Protein AF-A0A2G9UCJ5-F1 (afdb_monomer_lite)

InterPro domains:
  IPR029021 Protein-tyrosine phosphatase-like [G3DSA:3.90.19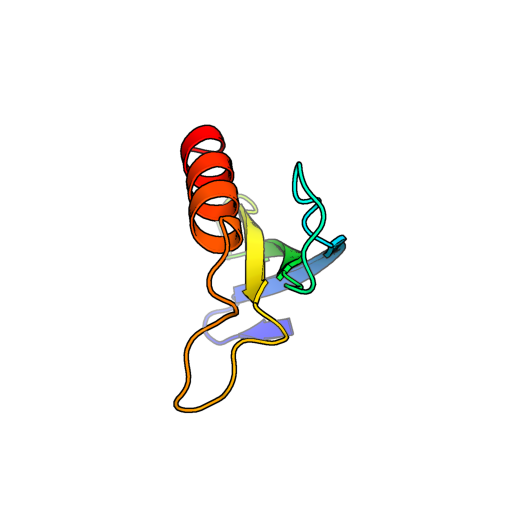0.10] (3-75)
  IPR029021 Protein-tyrosine phosphatase-l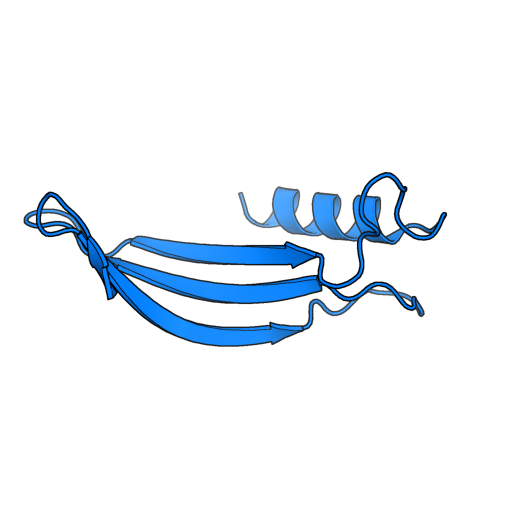ike [S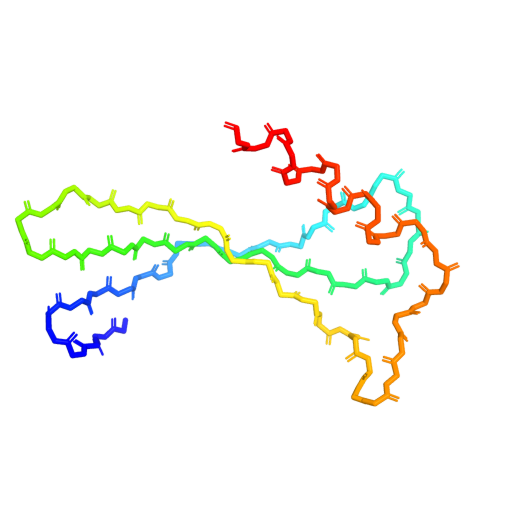SF52799] (19-65)

pLDDT: mean 94.03, std 6.21, range [56.34, 98.44]

Organism: Teladorsagia circumcincta (NCBI:txid45464)

Structure (mmCIF, N/CA/C/O backbone):
data_AF-A0A2G9UCJ5-F1
#
_entry.id   AF-A0A2G9UCJ5-F1
#
loop_
_atom_site.group_PDB
_atom_site.id
_atom_site.type_symbol
_atom_site.label_atom_id
_atom_site.label_alt_id
_atom_site.label_comp_id
_atom_site.label_asym_id
_atom_site.label_entity_id
_atom_site.label_seq_id
_atom_site.pdbx_PDB_ins_code
_atom_site.Cartn_x
_atom_site.Cartn_y
_atom_site.Cartn_z
_atom_site.occupancy
_atom_site.B_iso_or_equiv
_atom_site.auth_seq_id
_atom_site.auth_comp_id
_atom_site.auth_asym_id
_atom_site.auth_atom_id
_atom_site.pdbx_PDB_model_num
ATOM 1 N N . MET A 1 1 ? -17.353 4.590 6.196 1.00 82.50 1 MET A N 1
ATOM 2 C CA . MET A 1 1 ? -18.237 3.655 5.472 1.00 82.50 1 MET A CA 1
ATOM 3 C C . MET A 1 1 ? -18.706 2.606 6.463 1.00 82.50 1 MET A C 1
ATOM 5 O O . MET A 1 1 ? -17.880 2.151 7.245 1.00 82.50 1 MET A O 1
ATOM 9 N N . ALA A 1 2 ? -20.002 2.303 6.490 1.00 89.50 2 ALA A N 1
ATOM 10 C CA . ALA A 1 2 ? -20.566 1.261 7.346 1.00 89.50 2 ALA A CA 1
ATOM 11 C C . ALA A 1 2 ? -20.773 -0.013 6.518 1.00 89.50 2 ALA A C 1
ATOM 13 O O . ALA A 1 2 ? -21.211 0.073 5.370 1.00 89.50 2 ALA A O 1
ATOM 14 N N . PHE A 1 3 ? -20.437 -1.157 7.099 1.00 90.88 3 PHE A N 1
ATOM 15 C CA . PHE A 1 3 ? -20.579 -2.485 6.514 1.00 90.88 3 PHE A CA 1
ATOM 16 C C . PHE A 1 3 ? -21.487 -3.345 7.400 1.00 90.88 3 PHE A C 1
ATOM 18 O O . PHE A 1 3 ? -21.831 -2.963 8.520 1.00 90.88 3 PHE A O 1
ATOM 25 N N . GLU A 1 4 ? -21.890 -4.504 6.885 1.00 90.69 4 GLU A N 1
ATOM 26 C CA . GLU A 1 4 ? -22.699 -5.473 7.625 1.00 90.69 4 GLU A CA 1
ATOM 27 C C . GLU A 1 4 ? -22.033 -5.864 8.960 1.00 90.69 4 GLU A C 1
ATOM 29 O O . GLU A 1 4 ? -20.808 -5.971 9.045 1.00 90.69 4 GLU A O 1
ATOM 34 N N . GLY A 1 5 ? -22.840 -6.051 10.011 1.00 88.06 5 GLY A N 1
ATOM 35 C CA . GLY A 1 5 ? -22.348 -6.391 11.351 1.00 88.06 5 GLY A CA 1
ATOM 36 C C . GLY A 1 5 ? -21.777 -5.214 12.153 1.00 88.06 5 GLY A C 1
ATOM 37 O O . GLY A 1 5 ? -20.893 -5.426 12.980 1.00 88.06 5 GLY A O 1
ATOM 38 N N . ASP A 1 6 ? -22.254 -3.987 11.906 1.00 92.88 6 ASP A N 1
ATOM 39 C CA . ASP A 1 6 ? -21.817 -2.758 12.593 1.00 92.88 6 ASP A CA 1
ATOM 40 C C . ASP A 1 6 ? -20.305 -2.494 12.488 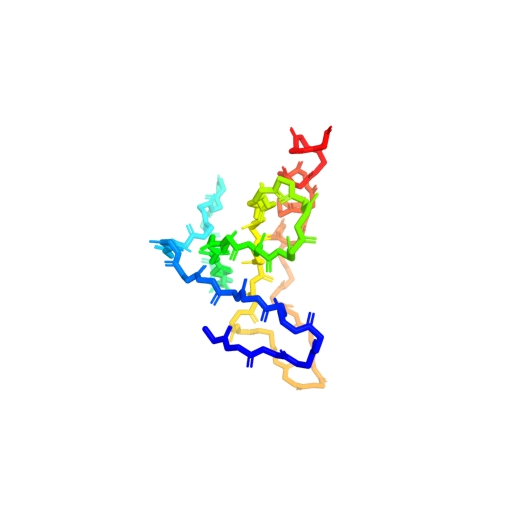1.00 92.88 6 ASP A C 1
ATOM 42 O O . ASP A 1 6 ? -19.683 -1.912 13.379 1.00 92.88 6 ASP A O 1
ATOM 46 N N . VAL A 1 7 ? -19.697 -2.907 11.375 1.00 95.94 7 VAL A N 1
ATOM 47 C CA . VAL A 1 7 ? -18.289 -2.628 11.088 1.00 95.94 7 VAL A CA 1
ATOM 48 C C . VAL A 1 7 ? -18.184 -1.258 10.427 1.00 95.94 7 VAL A C 1
ATOM 50 O O . VAL A 1 7 ? -18.747 -1.015 9.357 1.00 95.94 7 VAL A O 1
ATOM 53 N N . TYR A 1 8 ? -17.421 -0.355 11.036 1.00 96.94 8 TYR A N 1
ATOM 54 C CA . TYR A 1 8 ? -17.183 0.986 10.508 1.00 96.94 8 TYR A CA 1
ATOM 55 C C . TYR A 1 8 ? -15.733 1.124 10.069 1.00 96.94 8 TYR A C 1
ATOM 57 O O . TYR A 1 8 ? -14.819 0.882 10.849 1.00 96.94 8 TYR A O 1
ATOM 65 N N . VAL A 1 9 ? -15.524 1.570 8.832 1.00 97.00 9 VAL A N 1
ATOM 66 C CA . VAL A 1 9 ? -14.195 1.916 8.316 1.00 97.00 9 VAL A CA 1
ATOM 67 C C . VAL A 1 9 ? -14.127 3.418 8.091 1.00 97.00 9 VAL A C 1
ATOM 69 O O . VAL A 1 9 ? -14.946 3.975 7.346 1.00 97.00 9 VAL A O 1
ATOM 72 N N . SER A 1 10 ? -13.162 4.086 8.713 1.00 97.25 10 SER A N 1
ATOM 73 C CA . SER A 1 10 ? -12.898 5.509 8.514 1.00 97.25 10 SER A CA 1
ATOM 74 C C . SER A 1 10 ? -11.545 5.728 7.843 1.00 97.25 10 SER A C 1
ATOM 76 O O . SER A 1 10 ? -10.552 5.055 8.112 1.00 97.25 10 SER A O 1
ATOM 78 N N . PHE A 1 11 ? -11.526 6.686 6.922 1.00 97.75 11 PHE A N 1
ATOM 79 C CA . PHE A 1 11 ? -10.307 7.159 6.288 1.00 97.75 11 PHE A CA 1
ATOM 80 C C . PHE A 1 11 ? -9.548 8.065 7.259 1.00 97.75 11 PHE A C 1
ATOM 82 O O . PHE A 1 11 ? -10.138 9.002 7.796 1.00 97.75 11 PHE A O 1
ATOM 89 N N . ARG A 1 12 ? -8.244 7.831 7.443 1.00 97.25 12 ARG A N 1
ATOM 90 C CA . ARG A 1 12 ? -7.376 8.751 8.194 1.00 97.25 12 ARG A CA 1
ATOM 91 C C . ARG A 1 12 ? -6.549 9.639 7.284 1.00 97.25 12 ARG A C 1
ATOM 93 O O . ARG A 1 12 ? -6.611 10.860 7.381 1.00 97.25 12 ARG A O 1
ATOM 100 N N . LYS A 1 13 ? -5.723 9.017 6.446 1.00 97.81 13 LYS A N 1
ATOM 101 C CA . LYS A 1 13 ? -4.801 9.716 5.551 1.00 97.81 13 LYS A CA 1
ATOM 102 C C . LYS A 1 13 ? -4.409 8.847 4.368 1.00 97.81 13 LYS A C 1
ATOM 104 O O . LYS A 1 13 ? -4.549 7.623 4.398 1.00 97.81 13 LYS A O 1
ATOM 109 N N . GLN A 1 14 ? -3.845 9.504 3.366 1.00 98.25 14 GLN A N 1
ATOM 110 C CA . GLN A 1 14 ? -3.326 8.877 2.166 1.00 98.25 14 GLN A CA 1
ATOM 111 C C . GLN A 1 14 ? -1.978 9.481 1.806 1.00 98.25 14 GLN A C 1
ATOM 113 O O . GLN A 1 14 ? -1.793 10.691 1.914 1.00 98.25 14 GLN A O 1
ATOM 118 N N . GLU A 1 15 ? -1.055 8.638 1.367 1.00 98.12 15 GLU A N 1
ATOM 119 C CA . GLU A 1 15 ? 0.261 9.049 0.885 1.00 98.12 15 GLU A CA 1
ATOM 120 C C . GLU A 1 15 ? 0.747 8.105 -0.218 1.00 98.12 15 GLU A C 1
ATOM 122 O O . GLU A 1 15 ? 0.182 7.029 -0.419 1.00 98.12 15 GLU A O 1
ATOM 127 N N . MET A 1 16 ? 1.774 8.517 -0.957 1.00 98.00 16 MET A N 1
ATOM 128 C CA . MET A 1 16 ? 2.439 7.651 -1.929 1.00 98.00 16 MET A CA 1
ATOM 129 C C . MET A 1 16 ? 3.588 6.909 -1.254 1.00 98.00 16 MET A C 1
ATOM 131 O O . MET A 1 16 ? 4.295 7.467 -0.416 1.00 98.00 16 MET A O 1
ATOM 135 N N . PHE A 1 17 ? 3.784 5.650 -1.628 1.00 97.19 17 PHE A N 1
ATOM 136 C CA . PHE A 1 17 ? 4.951 4.889 -1.217 1.00 97.19 17 PHE A CA 1
ATOM 137 C C . PHE A 1 17 ? 6.210 5.519 -1.817 1.00 97.19 17 PHE A C 1
ATOM 139 O O . PHE A 1 17 ? 6.311 5.695 -3.031 1.00 97.19 17 PHE A O 1
ATOM 146 N N . ASN A 1 18 ? 7.177 5.833 -0.960 1.00 96.12 18 ASN A N 1
ATOM 147 C CA . ASN A 1 18 ? 8.447 6.409 -1.378 1.00 96.12 18 ASN A CA 1
ATOM 148 C C . ASN A 1 18 ? 9.450 5.288 -1.654 1.00 96.12 18 ASN A C 1
ATOM 150 O O . ASN A 1 18 ? 9.998 4.692 -0.723 1.00 96.12 18 ASN A O 1
ATOM 154 N N . PHE A 1 19 ? 9.682 4.999 -2.933 1.00 95.88 19 PHE A N 1
ATOM 155 C CA . PHE A 1 19 ? 10.713 4.052 -3.340 1.00 95.88 19 PHE A CA 1
ATOM 156 C C . PHE A 1 19 ? 12.116 4.628 -3.082 1.00 95.88 19 PHE A C 1
ATOM 158 O O . PHE A 1 19 ? 12.335 5.824 -3.278 1.00 95.88 19 PHE A O 1
ATOM 165 N N . PRO A 1 20 ? 13.093 3.798 -2.670 1.00 95.12 20 PRO A N 1
ATOM 166 C CA . PRO A 1 20 ? 14.470 4.238 -2.438 1.00 95.12 20 PRO A CA 1
ATOM 167 C C . PRO A 1 20 ? 15.280 4.420 -3.739 1.00 95.12 20 PRO A C 1
ATOM 169 O O . PRO A 1 20 ? 16.502 4.542 -3.694 1.00 95.12 20 PRO A O 1
ATOM 172 N N . PHE A 1 21 ? 14.619 4.401 -4.896 1.00 95.38 21 PHE A N 1
ATOM 173 C CA . PHE A 1 21 ? 15.186 4.576 -6.231 1.00 95.38 21 PHE A CA 1
ATOM 174 C C . PHE A 1 21 ? 14.133 5.180 -7.166 1.00 95.38 21 PHE A C 1
ATOM 176 O O . PHE A 1 21 ? 12.940 5.187 -6.858 1.00 95.38 21 PHE A O 1
ATOM 183 N N . GLU A 1 22 ? 14.581 5.678 -8.317 1.00 95.06 22 GLU A N 1
ATOM 184 C CA . GLU A 1 22 ? 13.696 6.195 -9.357 1.00 95.06 22 GLU A CA 1
ATOM 185 C C . GLU A 1 22 ? 12.950 5.044 -10.050 1.00 95.06 22 GLU A C 1
ATOM 187 O O . GLU A 1 22 ? 13.560 4.104 -10.555 1.00 95.06 22 GLU A O 1
ATOM 192 N N . THR A 1 23 ? 11.621 5.117 -10.055 1.00 95.00 23 THR A N 1
ATOM 193 C CA . THR A 1 23 ? 10.723 4.171 -10.725 1.00 95.00 23 THR A CA 1
ATOM 194 C C . THR A 1 23 ? 9.459 4.900 -11.167 1.00 95.00 23 THR A C 1
ATOM 196 O O . THR A 1 23 ? 9.088 5.929 -10.595 1.00 95.00 23 THR A O 1
ATOM 199 N N . ARG A 1 24 ? 8.788 4.373 -12.193 1.00 94.06 24 ARG A N 1
ATOM 200 C CA . ARG A 1 24 ? 7.471 4.854 -12.626 1.00 94.06 24 ARG A CA 1
ATOM 201 C C . ARG A 1 24 ? 6.325 4.205 -11.861 1.00 94.06 24 ARG A C 1
ATOM 203 O O . ARG A 1 24 ? 5.208 4.696 -11.971 1.00 94.06 24 ARG A O 1
ATOM 210 N N . VAL A 1 25 ? 6.599 3.141 -11.104 1.00 95.81 25 VAL A N 1
ATOM 211 C CA . VAL A 1 25 ? 5.613 2.415 -10.303 1.00 95.81 25 VAL A CA 1
ATOM 212 C C . VAL A 1 25 ? 4.990 3.328 -9.255 1.00 95.81 25 VAL A C 1
ATOM 214 O O . VAL A 1 25 ? 5.681 4.042 -8.524 1.00 95.81 25 VAL A O 1
ATOM 217 N N . ARG A 1 26 ? 3.664 3.257 -9.123 1.00 96.81 26 ARG A N 1
ATOM 218 C CA . ARG A 1 26 ? 2.905 4.051 -8.154 1.00 96.81 26 ARG A CA 1
ATOM 219 C C . ARG A 1 26 ? 2.133 3.147 -7.213 1.00 96.81 26 ARG A C 1
ATOM 221 O O . ARG A 1 26 ? 1.149 2.515 -7.593 1.00 96.81 26 ARG A O 1
ATOM 228 N N . VAL A 1 27 ? 2.534 3.164 -5.947 1.00 97.75 27 VAL A N 1
ATOM 229 C CA . VAL A 1 27 ? 1.805 2.501 -4.863 1.00 97.75 27 VAL A CA 1
ATOM 230 C C . VAL A 1 27 ? 1.262 3.559 -3.915 1.00 97.75 27 VAL A C 1
ATOM 232 O O . VAL A 1 27 ? 2.012 4.374 -3.385 1.00 97.75 27 VAL A O 1
ATOM 235 N N . GLN A 1 28 ? -0.048 3.553 -3.706 1.00 98.44 28 GLN A N 1
ATOM 236 C CA . GLN A 1 28 ? -0.728 4.424 -2.758 1.00 98.44 28 GLN A CA 1
ATOM 237 C C . GLN A 1 28 ? -0.929 3.694 -1.434 1.00 98.44 28 GLN A C 1
ATOM 239 O O . GLN A 1 28 ? -1.356 2.542 -1.416 1.00 98.44 28 GLN A O 1
ATOM 244 N N . ILE A 1 29 ? -0.675 4.385 -0.329 1.00 98.19 29 ILE A N 1
ATOM 245 C CA . ILE A 1 29 ? -0.918 3.899 1.023 1.00 98.19 29 ILE A CA 1
ATOM 246 C C . ILE A 1 29 ? -2.116 4.651 1.589 1.00 98.19 29 ILE A C 1
ATOM 248 O O . ILE A 1 29 ? -2.075 5.873 1.747 1.00 98.19 29 ILE A O 1
ATOM 252 N N . THR A 1 30 ? -3.173 3.927 1.935 1.00 98.38 30 THR A N 1
ATOM 253 C CA . THR A 1 30 ? -4.348 4.474 2.614 1.00 98.38 30 THR A CA 1
ATOM 254 C C . THR A 1 30 ? -4.401 3.941 4.039 1.00 98.38 30 THR A C 1
ATOM 256 O O . THR A 1 30 ? -4.473 2.736 4.256 1.00 98.38 30 THR A O 1
ATOM 259 N N . HIS A 1 31 ? -4.375 4.843 5.016 1.00 97.88 31 HIS A N 1
ATOM 260 C CA . HIS A 1 31 ? -4.486 4.495 6.428 1.00 97.88 31 HIS A CA 1
ATOM 261 C C . HIS A 1 31 ? -5.951 4.524 6.844 1.00 97.88 31 HIS A C 1
ATOM 263 O O . HIS A 1 31 ? -6.632 5.540 6.658 1.00 97.88 31 HIS A O 1
ATOM 269 N N . LEU A 1 32 ? -6.416 3.417 7.410 1.00 97.94 32 LEU A N 1
ATOM 270 C CA . LEU A 1 32 ? -7.806 3.194 7.776 1.00 97.94 32 LEU A CA 1
ATOM 271 C C . LEU A 1 32 ? -7.902 2.842 9.256 1.00 97.94 32 LEU A C 1
ATOM 273 O O . LEU A 1 32 ? -7.062 2.104 9.769 1.00 97.94 32 LEU A O 1
ATOM 277 N N . ASP A 1 33 ? -8.948 3.330 9.913 1.00 98.06 33 ASP A N 1
ATOM 278 C CA . ASP A 1 33 ? -9.377 2.796 11.202 1.00 98.06 33 ASP A CA 1
ATOM 279 C C . ASP A 1 33 ? -10.610 1.922 10.994 1.00 98.06 33 ASP A C 1
ATOM 281 O O . ASP A 1 33 ? -11.566 2.316 10.321 1.00 98.06 33 ASP A O 1
ATOM 285 N N . VAL A 1 34 ? -10.575 0.732 11.582 1.00 97.50 34 VAL A N 1
ATOM 286 C CA . VAL A 1 34 ? -11.659 -0.243 11.586 1.00 97.50 34 VAL A CA 1
ATOM 287 C C . VAL A 1 34 ? -12.199 -0.349 13.006 1.00 97.50 34 VAL A C 1
ATOM 289 O O . VAL A 1 34 ? -11.477 -0.709 13.938 1.00 97.50 34 VAL A O 1
ATOM 292 N N . THR A 1 35 ? -13.482 -0.043 13.160 1.00 97.56 35 THR A N 1
ATOM 293 C CA . THR A 1 35 ? -14.206 -0.112 14.429 1.00 97.56 35 THR A CA 1
ATOM 294 C C . THR A 1 35 ? -15.238 -1.225 14.357 1.00 97.56 35 THR A C 1
ATOM 296 O O . THR A 1 35 ? -16.052 -1.263 13.434 1.00 97.56 35 THR A O 1
ATOM 299 N N . VAL A 1 36 ? -15.220 -2.099 15.360 1.00 96.12 36 VAL A N 1
ATOM 300 C CA . VAL A 1 36 ? -16.193 -3.178 15.566 1.00 96.12 36 VAL A CA 1
ATOM 301 C C . VAL A 1 36 ? -16.707 -3.076 17.008 1.00 96.12 36 VAL A C 1
ATOM 303 O O . VAL A 1 36 ? -15.900 -2.815 17.907 1.00 96.12 36 VAL A O 1
ATOM 306 N N . PRO A 1 37 ? -18.013 -3.260 17.278 1.00 95.38 37 PRO A N 1
ATOM 307 C CA . PRO A 1 37 ? -18.553 -3.160 18.629 1.00 95.38 37 PRO A CA 1
ATOM 308 C C . PRO A 1 37 ? -17.837 -4.082 19.622 1.00 95.38 37 PRO A C 1
ATOM 310 O O . PRO A 1 37 ? -17.619 -5.263 19.360 1.00 95.38 37 PRO A O 1
ATOM 313 N N . GLY A 1 38 ? -17.470 -3.535 20.782 1.00 95.50 38 GLY A N 1
ATOM 314 C CA . GLY A 1 38 ? -16.804 -4.282 21.853 1.00 95.50 38 GLY A CA 1
ATOM 315 C C . GLY A 1 38 ? -15.323 -4.595 21.615 1.00 95.50 38 GLY A C 1
ATOM 316 O O . GLY A 1 38 ? -14.710 -5.221 22.476 1.00 95.50 38 GLY A O 1
ATOM 317 N N . GLN A 1 39 ? -14.737 -4.156 20.498 1.00 96.44 39 GLN A N 1
ATOM 318 C CA . GLN A 1 39 ? -13.318 -4.343 20.192 1.00 96.44 39 GLN A CA 1
ATOM 319 C C . GLN A 1 39 ? -12.567 -3.002 20.190 1.00 96.44 39 GLN A C 1
ATOM 321 O O . GLN A 1 39 ? -13.157 -1.963 19.879 1.00 96.44 39 GLN A O 1
ATOM 326 N N . PRO A 1 40 ? -11.261 -2.993 20.513 1.00 97.50 40 PRO A N 1
ATOM 327 C CA . PRO A 1 40 ? -10.412 -1.833 20.268 1.00 97.50 40 PRO A CA 1
ATOM 328 C C . PRO A 1 40 ? -10.409 -1.445 18.784 1.00 97.50 40 PRO A C 1
ATOM 330 O O . PRO A 1 40 ? -10.541 -2.301 17.909 1.00 97.50 40 PRO A O 1
ATOM 333 N N . ILE A 1 41 ? -10.204 -0.156 18.499 1.00 97.50 41 ILE A N 1
ATOM 334 C CA . ILE A 1 41 ? -10.033 0.324 17.122 1.00 97.50 41 ILE A CA 1
ATOM 335 C C . ILE A 1 41 ? -8.779 -0.322 16.529 1.00 97.50 41 ILE A C 1
ATOM 337 O O . ILE A 1 41 ? -7.693 -0.227 17.105 1.00 97.50 41 ILE A O 1
ATOM 341 N N . HIS A 1 42 ? -8.926 -0.944 15.362 1.00 96.81 42 HIS A N 1
ATOM 342 C CA . HIS A 1 42 ? -7.815 -1.498 14.602 1.00 96.81 42 HIS A CA 1
ATOM 343 C C . HIS A 1 42 ? -7.406 -0.528 13.495 1.00 96.81 42 HIS A C 1
ATOM 345 O O . HIS A 1 42 ? -8.180 -0.2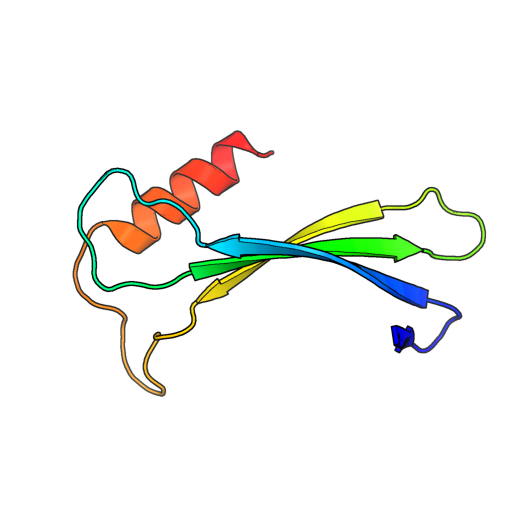64 12.578 1.00 96.81 42 HIS A O 1
ATOM 351 N N . THR A 1 43 ? -6.181 -0.012 13.558 1.00 96.56 43 THR A N 1
ATOM 352 C CA . THR A 1 43 ? -5.612 0.815 12.488 1.00 96.56 43 THR A CA 1
ATOM 353 C C . THR A 1 43 ? -4.812 -0.057 11.528 1.00 96.56 43 THR A C 1
ATOM 355 O O . THR A 1 43 ? -3.936 -0.805 11.962 1.00 96.56 43 THR A O 1
ATOM 358 N N . CYS A 1 44 ? -5.061 0.075 10.225 1.00 95.19 44 CYS A N 1
ATOM 359 C CA . CYS A 1 44 ? -4.318 -0.633 9.186 1.00 95.19 44 CYS A CA 1
ATOM 360 C C . CYS A 1 44 ? -3.864 0.296 8.052 1.00 95.19 44 CYS A C 1
ATOM 362 O O . CYS A 1 44 ? -4.397 1.391 7.851 1.00 95.19 44 CYS A O 1
ATOM 364 N N . ALA A 1 45 ? -2.859 -0.157 7.302 1.00 96.19 45 ALA A N 1
ATOM 365 C CA . ALA A 1 45 ? -2.402 0.476 6.072 1.00 96.19 45 ALA A CA 1
ATOM 366 C C . ALA A 1 45 ? -2.749 -0.423 4.877 1.00 96.19 45 ALA A C 1
ATOM 368 O O . ALA A 1 45 ? -2.308 -1.568 4.796 1.00 96.19 45 ALA A O 1
ATOM 369 N N . HIS A 1 46 ? -3.543 0.101 3.947 1.00 96.44 46 HIS A N 1
ATOM 370 C CA . HIS A 1 46 ? -3.883 -0.550 2.688 1.00 96.44 46 HIS A CA 1
ATOM 371 C C . HIS A 1 46 ? -2.962 -0.041 1.575 1.00 96.44 46 HIS A C 1
ATOM 373 O O . HIS A 1 46 ? -2.932 1.158 1.299 1.00 96.44 46 HIS A O 1
ATOM 379 N N . TYR A 1 47 ? -2.228 -0.953 0.938 1.00 97.19 47 TYR A N 1
ATOM 380 C CA . TYR A 1 47 ? -1.309 -0.653 -0.159 1.00 97.19 47 TYR A CA 1
ATOM 381 C C . TYR A 1 47 ? -1.973 -1.007 -1.488 1.00 97.19 47 TYR A C 1
ATOM 383 O O . TYR A 1 47 ? -2.320 -2.163 -1.719 1.00 97.19 47 TYR A O 1
ATOM 391 N N . HIS A 1 48 ? -2.129 -0.019 -2.364 1.00 97.44 48 HIS A N 1
ATOM 392 C CA . HIS A 1 48 ? -2.775 -0.171 -3.662 1.00 97.44 48 HIS A CA 1
ATOM 393 C C . HIS A 1 48 ? -1.793 0.156 -4.789 1.00 97.44 48 HIS A C 1
ATOM 395 O O . HIS A 1 48 ? -1.324 1.288 -4.904 1.00 97.44 48 HIS A O 1
ATOM 401 N N . TRP A 1 49 ? -1.492 -0.838 -5.623 1.00 96.56 49 TRP A N 1
ATOM 402 C CA . TRP A 1 49 ? -0.680 -0.674 -6.826 1.00 96.56 49 TRP A CA 1
ATOM 403 C C . TRP A 1 49 ? -1.528 -0.069 -7.953 1.00 96.56 49 TRP A C 1
ATOM 405 O O . TRP A 1 49 ? -2.395 -0.740 -8.503 1.00 96.56 49 TRP A O 1
ATOM 415 N N . LEU A 1 50 ? -1.298 1.203 -8.281 1.00 96.69 50 LEU A N 1
ATOM 416 C CA . LEU A 1 50 ? -2.203 1.998 -9.123 1.00 96.69 50 LEU A CA 1
ATOM 417 C C . LEU A 1 50 ? -2.042 1.762 -10.627 1.00 96.69 50 LEU A C 1
ATOM 419 O O . LEU A 1 50 ? -2.951 2.054 -11.399 1.00 96.69 50 LEU A O 1
ATOM 423 N N . ASP A 1 51 ? -0.863 1.330 -11.057 1.00 94.75 51 ASP A N 1
ATOM 424 C CA . ASP A 1 51 ? -0.476 1.195 -12.463 1.00 94.75 51 ASP A CA 1
ATOM 425 C C . ASP A 1 51 ? -0.067 -0.226 -12.847 1.00 94.75 51 ASP A C 1
ATOM 427 O O . ASP A 1 51 ? 0.582 -0.424 -13.873 1.00 94.75 51 ASP A O 1
ATOM 431 N N . TRP A 1 52 ? -0.483 -1.226 -12.066 1.00 95.06 52 TRP A N 1
ATOM 432 C CA . TRP A 1 52 ? -0.348 -2.613 -12.490 1.00 95.06 52 TRP A CA 1
ATOM 433 C C . TRP A 1 52 ? -1.323 -2.851 -13.654 1.00 95.06 52 TRP A C 1
ATOM 435 O O . TRP A 1 52 ? -2.536 -2.730 -13.460 1.00 95.06 52 TRP A O 1
ATOM 445 N N . PRO A 1 53 ? -0.837 -3.173 -14.866 1.00 94.31 53 PRO A N 1
ATOM 446 C CA . PRO A 1 53 ? -1.706 -3.350 -16.022 1.00 94.31 53 PRO A CA 1
ATOM 447 C C . PRO A 1 53 ? -2.591 -4.591 -15.874 1.00 94.31 53 PRO A C 1
ATOM 449 O O . PRO A 1 53 ? -2.113 -5.667 -15.506 1.00 94.31 53 PRO A O 1
ATOM 452 N N . ASP A 1 54 ? -3.869 -4.472 -16.242 1.00 95.62 54 ASP A N 1
ATOM 453 C CA . ASP A 1 54 ? -4.727 -5.650 -16.379 1.00 95.62 54 ASP A CA 1
ATOM 454 C C . ASP A 1 54 ? -4.106 -6.630 -17.389 1.00 95.62 54 ASP A C 1
ATOM 456 O O . ASP A 1 54 ? -3.616 -6.229 -18.448 1.00 95.62 54 ASP A O 1
ATOM 460 N N . ARG A 1 55 ? -4.099 -7.921 -17.037 1.00 95.19 55 ARG A N 1
ATOM 461 C CA . ARG A 1 55 ? -3.478 -9.014 -17.813 1.00 95.19 55 ARG A CA 1
ATOM 462 C C . ARG A 1 55 ? -1.992 -8.817 -18.148 1.00 95.19 55 ARG A C 1
ATOM 464 O O . ARG A 1 55 ? -1.492 -9.449 -19.079 1.00 95.19 55 ARG A O 1
ATOM 471 N N . GLY A 1 56 ? -1.283 -7.977 -17.401 1.00 93.19 56 GLY A N 1
ATOM 472 C CA . GLY A 1 56 ? 0.150 -7.764 -17.558 1.00 93.19 56 GLY A CA 1
ATOM 473 C C . GLY A 1 56 ? 0.917 -7.914 -16.249 1.00 93.19 56 GLY A C 1
ATOM 474 O O . GLY A 1 56 ? 0.400 -8.357 -15.221 1.00 93.19 56 GLY A O 1
ATOM 475 N N . VAL A 1 57 ? 2.186 -7.531 -16.310 1.00 91.69 57 VAL A N 1
ATOM 476 C CA . VAL A 1 57 ? 3.081 -7.438 -15.155 1.00 91.69 57 VAL A CA 1
ATOM 477 C C . VAL A 1 57 ? 3.529 -5.985 -14.994 1.00 91.69 57 VAL A C 1
ATOM 479 O O . VAL A 1 57 ? 3.518 -5.245 -15.982 1.00 91.69 57 VAL A O 1
ATOM 482 N N . PRO A 1 58 ? 3.899 -5.555 -13.778 1.00 88.38 58 PRO A N 1
ATOM 483 C CA . PRO A 1 58 ? 4.507 -4.248 -13.573 1.00 88.38 58 PRO A CA 1
ATOM 484 C C . PRO A 1 58 ? 5.831 -4.137 -14.339 1.00 88.38 58 PRO A C 1
ATOM 486 O O . PRO A 1 58 ? 6.359 -5.129 -14.852 1.00 88.38 58 PRO A O 1
ATOM 489 N N . GLU A 1 59 ? 6.373 -2.921 -14.412 1.00 86.81 59 GLU A N 1
ATOM 490 C CA . GLU A 1 59 ? 7.706 -2.706 -14.976 1.00 86.81 59 GLU A CA 1
ATOM 491 C C . GLU A 1 59 ? 8.736 -3.630 -14.299 1.00 86.81 59 GLU A C 1
ATOM 493 O O . GLU A 1 59 ? 8.653 -3.924 -13.105 1.00 86.81 59 GLU A O 1
ATOM 498 N N . ALA A 1 60 ? 9.692 -4.134 -15.086 1.00 88.44 60 ALA A N 1
ATOM 499 C CA . ALA A 1 60 ? 10.696 -5.090 -14.625 1.00 88.44 60 ALA A CA 1
ATOM 500 C C . ALA A 1 60 ? 11.801 -4.388 -13.816 1.00 88.44 60 ALA A C 1
ATOM 502 O O . ALA A 1 60 ? 12.942 -4.276 -14.265 1.00 88.44 60 ALA A O 1
ATOM 503 N N . ASP A 1 61 ? 11.445 -3.900 -12.632 1.00 93.06 61 ASP A N 1
ATOM 504 C CA . ASP A 1 61 ? 12.337 -3.218 -11.701 1.00 93.06 61 ASP A CA 1
ATOM 505 C C . ASP A 1 61 ? 12.276 -3.824 -10.282 1.00 93.06 61 ASP A C 1
ATOM 507 O O . ASP A 1 61 ? 11.702 -4.890 -10.043 1.00 93.06 61 ASP A O 1
ATOM 511 N N . LEU A 1 62 ? 12.926 -3.161 -9.321 1.00 95.38 62 LEU A N 1
ATOM 512 C CA . LEU A 1 62 ? 12.998 -3.620 -7.933 1.00 95.38 62 LEU A CA 1
ATOM 513 C C . LEU A 1 62 ? 11.810 -3.163 -7.066 1.00 95.38 62 LEU A C 1
ATOM 515 O O . LEU A 1 62 ? 11.823 -3.421 -5.860 1.00 95.38 62 LEU A O 1
ATOM 519 N N . ALA A 1 63 ? 10.786 -2.503 -7.621 1.00 95.88 63 ALA A N 1
ATOM 520 C CA . ALA A 1 63 ? 9.661 -1.963 -6.852 1.00 95.88 63 ALA A CA 1
ATOM 521 C C . ALA A 1 63 ? 8.905 -3.034 -6.044 1.00 95.88 63 ALA A C 1
ATOM 523 O O . ALA A 1 63 ? 8.692 -2.808 -4.846 1.00 95.88 63 ALA A O 1
ATOM 524 N N . PRO A 1 64 ? 8.576 -4.228 -6.591 1.00 94.19 64 PRO A N 1
ATOM 525 C CA . PRO A 1 64 ? 7.943 -5.280 -5.795 1.00 94.19 64 PRO A CA 1
ATOM 526 C C . PRO A 1 64 ? 8.805 -5.710 -4.601 1.00 94.19 64 PRO A C 1
ATOM 528 O O . PRO A 1 64 ? 8.294 -5.904 -3.500 1.00 94.19 64 PRO A O 1
ATOM 531 N N . ILE A 1 65 ? 10.123 -5.823 -4.798 1.00 95.00 65 ILE A N 1
ATOM 532 C CA . ILE A 1 65 ? 11.063 -6.258 -3.757 1.00 95.00 65 ILE A CA 1
ATOM 533 C C . ILE A 1 65 ? 11.190 -5.197 -2.663 1.00 95.00 65 ILE A C 1
ATOM 535 O O . ILE A 1 65 ? 11.161 -5.529 -1.479 1.00 95.00 65 ILE A O 1
ATOM 539 N N . ALA A 1 66 ? 11.277 -3.921 -3.043 1.00 95.19 66 ALA A N 1
ATOM 540 C CA . ALA A 1 66 ? 11.328 -2.809 -2.100 1.00 95.19 66 ALA A CA 1
ATOM 541 C C . ALA A 1 66 ? 10.051 -2.714 -1.251 1.00 95.19 66 ALA A C 1
ATOM 543 O O . ALA A 1 66 ? 10.132 -2.535 -0.033 1.00 95.19 66 ALA A O 1
ATOM 544 N N . LEU A 1 67 ? 8.879 -2.890 -1.872 1.00 95.06 67 LEU A N 1
ATOM 545 C CA . LEU A 1 67 ? 7.602 -2.917 -1.163 1.00 95.06 67 LEU A CA 1
ATOM 546 C C . LEU A 1 67 ? 7.542 -4.086 -0.168 1.00 95.06 67 LEU A C 1
ATOM 548 O O . LEU A 1 67 ? 7.237 -3.872 1.004 1.00 95.06 67 LEU A O 1
ATOM 552 N N . LEU A 1 68 ? 7.884 -5.304 -0.603 1.00 94.25 68 LEU A N 1
ATOM 553 C CA . LEU A 1 68 ? 7.906 -6.489 0.264 1.00 94.25 68 LEU A CA 1
ATOM 554 C C . LEU A 1 68 ? 8.887 -6.336 1.433 1.00 94.25 68 LEU A C 1
ATOM 556 O O . LEU A 1 68 ? 8.553 -6.704 2.559 1.00 94.25 68 LEU A O 1
ATOM 560 N N . GLY A 1 69 ? 10.065 -5.755 1.188 1.00 94.81 69 GLY A N 1
ATOM 561 C CA . GLY A 1 69 ? 11.030 -5.427 2.236 1.00 94.81 69 GLY A CA 1
ATOM 562 C C . GLY A 1 69 ? 10.423 -4.512 3.300 1.00 94.81 69 GLY A C 1
ATOM 563 O O . GLY A 1 69 ? 10.490 -4.821 4.487 1.00 94.81 69 GLY A O 1
ATOM 564 N N . LYS A 1 70 ? 9.728 -3.445 2.883 1.00 91.31 70 LYS A N 1
ATOM 565 C CA . LYS A 1 70 ? 9.074 -2.521 3.819 1.00 91.31 70 LYS A CA 1
ATOM 566 C C . LYS A 1 70 ? 7.957 -3.182 4.634 1.00 91.31 70 LYS A C 1
ATOM 568 O O . LYS A 1 70 ? 7.800 -2.866 5.814 1.00 91.31 70 LYS A O 1
ATOM 573 N N . LEU A 1 71 ? 7.177 -4.070 4.017 1.00 90.25 71 LEU A N 1
ATOM 574 C CA . LEU A 1 71 ? 6.095 -4.790 4.697 1.00 90.25 71 LEU A CA 1
ATOM 575 C C . LEU A 1 71 ? 6.633 -5.764 5.747 1.00 90.25 71 LEU A C 1
ATOM 577 O O . LEU A 1 71 ? 6.055 -5.860 6.825 1.00 90.25 71 LEU A O 1
ATOM 581 N N . LYS A 1 72 ? 7.757 -6.432 5.463 1.00 90.25 72 LYS A N 1
ATOM 582 C CA . LYS A 1 72 ? 8.428 -7.319 6.419 1.00 90.25 72 LYS A CA 1
ATOM 583 C C . LYS A 1 72 ? 8.868 -6.577 7.683 1.00 90.25 72 LYS A C 1
ATOM 585 O O . LYS A 1 72 ? 8.691 -7.106 8.768 1.00 90.25 72 LYS A O 1
ATOM 590 N N . ASP A 1 73 ? 9.398 -5.364 7.541 1.00 83.00 73 ASP A N 1
ATOM 591 C CA . ASP A 1 73 ? 9.848 -4.547 8.680 1.00 83.00 73 ASP A CA 1
ATOM 592 C C . ASP A 1 73 ? 8.688 -3.947 9.497 1.00 83.00 73 ASP A C 1
ATOM 594 O O . ASP A 1 73 ? 8.912 -3.350 10.548 1.00 83.00 73 ASP A O 1
ATOM 598 N N . SER A 1 74 ? 7.457 -4.033 8.984 1.00 70.06 74 SER A N 1
ATOM 599 C CA . SER A 1 74 ? 6.254 -3.483 9.623 1.00 70.06 74 SER A CA 1
ATOM 600 C C . SER A 1 74 ? 5.466 -4.529 10.428 1.00 70.06 74 SER A C 1
ATOM 602 O O . SER A 1 74 ? 4.450 -4.175 11.028 1.00 70.06 74 SER A O 1
ATOM 604 N N . MET A 1 75 ? 5.910 -5.793 10.414 1.00 56.34 75 MET A N 1
ATOM 605 C CA . MET A 1 75 ? 5.406 -6.900 11.2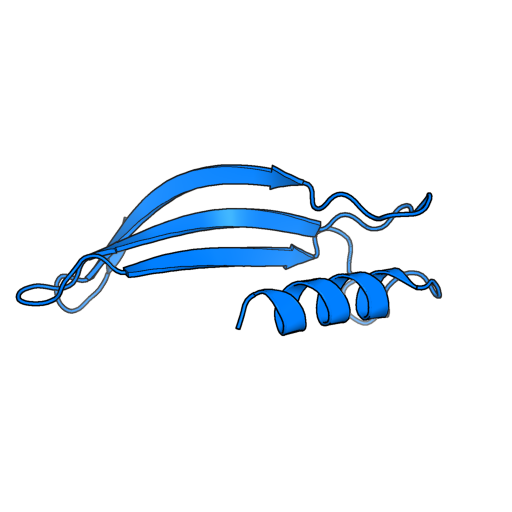40 1.00 56.34 75 MET A CA 1
ATOM 606 C C . MET A 1 75 ? 6.315 -7.121 12.447 1.00 56.34 75 MET A C 1
ATOM 608 O O . MET A 1 75 ? 5.765 -7.432 13.524 1.00 56.34 75 MET A O 1
#

Sequence (75 aa):
MAFEGDVYVSFRKQEMFNFPFETRVRVQITHLDVTVPGQPIHTCAHYHWLDWPDRGVPEADLAPIALLGKLKDSM

Foldseek 3Di:
DADPQRKDKDWDDKDWDDFPDDDPWTKIWTWIWIDHPPDPIDIDIDIDGDPQDDVHGPPPDCVVVRVVVVVVVVD

Secondary structure (DSSP, 8-state):
-EETTTEEEEEEEEEE---SS--S--EEEEEEEEE-TTSPPEEEEEEEETTPPTTS---SSSHHHHHHHHHHTT-

Radius of gyration: 15.37 Å; chains: 1; bounding box: 38×19×40 Å